Protein AF-B0M055-F1 (afdb_monomer_lite)

pLDDT: mean 81.07, std 15.16, range [44.75, 95.81]

Structure (mmCIF, N/CA/C/O backbone):
data_AF-B0M055-F1
#
_entry.id   AF-B0M055-F1
#
loop_
_atom_site.group_PDB
_atom_site.id
_atom_site.type_symbol
_atom_site.label_atom_id
_atom_site.label_alt_id
_atom_site.label_comp_id
_atom_site.label_asym_id
_atom_site.label_entity_id
_atom_site.label_seq_id
_atom_site.pdbx_PDB_ins_code
_atom_site.Cartn_x
_atom_site.Cartn_y
_atom_site.Cartn_z
_atom_site.occupancy
_atom_site.B_iso_or_equiv
_atom_site.auth_seq_id
_atom_site.auth_comp_id
_atom_site.auth_asym_id
_atom_site.auth_atom_id
_atom_site.pdbx_PDB_model_num
ATOM 1 N N . TRP A 1 1 ? -7.488 4.237 -3.140 1.00 88.75 1 TRP A N 1
ATOM 2 C CA . TRP A 1 1 ? -6.465 3.897 -2.127 1.00 88.75 1 TRP A CA 1
ATOM 3 C C . TRP A 1 1 ? -7.052 3.247 -0.882 1.00 88.75 1 TRP A C 1
ATOM 5 O O . TRP A 1 1 ? -6.683 2.113 -0.617 1.00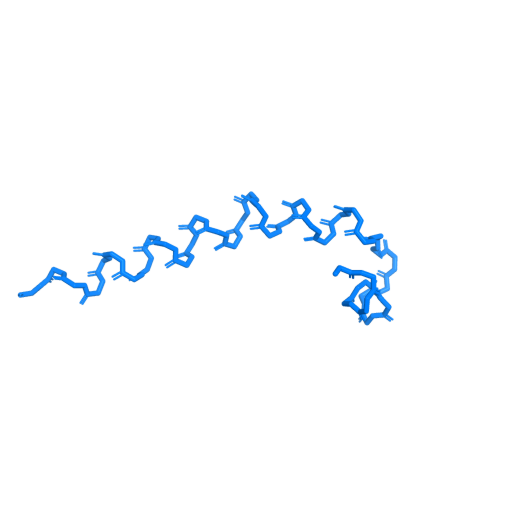 88.75 1 TRP A O 1
ATOM 15 N N . SER A 1 2 ? -8.014 3.858 -0.178 1.00 90.81 2 SER A N 1
ATOM 16 C CA . SER A 1 2 ? -8.584 3.286 1.061 1.00 90.81 2 SER A CA 1
ATOM 17 C C . SER A 1 2 ? -9.233 1.907 0.892 1.00 90.81 2 SER A C 1
ATOM 19 O O . SER A 1 2 ? -9.040 1.045 1.739 1.00 90.81 2 SER A O 1
ATOM 21 N N . LEU A 1 3 ? -9.933 1.640 -0.219 1.00 94.75 3 LEU A N 1
ATOM 22 C CA . LEU A 1 3 ? -10.487 0.301 -0.493 1.00 94.75 3 LEU A CA 1
ATOM 23 C C . LEU A 1 3 ? -9.395 -0.772 -0.666 1.00 94.75 3 LEU A C 1
ATOM 25 O O . LEU A 1 3 ? -9.586 -1.918 -0.277 1.00 94.75 3 LEU A O 1
ATOM 29 N N . ILE A 1 4 ? -8.250 -0.391 -1.234 1.00 92.81 4 ILE A N 1
ATOM 30 C CA . ILE A 1 4 ? -7.110 -1.289 -1.455 1.00 92.81 4 ILE A CA 1
ATOM 31 C C . ILE A 1 4 ? -6.356 -1.494 -0.140 1.00 92.81 4 ILE A C 1
ATOM 33 O O . ILE A 1 4 ? -6.044 -2.624 0.210 1.00 92.81 4 ILE A O 1
ATOM 37 N N . ALA A 1 5 ? -6.141 -0.424 0.629 1.00 94.56 5 ALA A N 1
ATOM 38 C CA . ALA A 1 5 ? -5.509 -0.488 1.945 1.00 94.56 5 ALA A CA 1
ATOM 39 C C . ALA A 1 5 ? -6.274 -1.397 2.921 1.00 94.56 5 ALA A C 1
ATOM 41 O O . ALA A 1 5 ? -5.654 -2.158 3.652 1.00 94.56 5 ALA A O 1
ATOM 42 N N . LYS A 1 6 ? -7.614 -1.433 2.851 1.00 94.81 6 LYS A N 1
ATOM 43 C CA . LYS A 1 6 ? -8.440 -2.391 3.615 1.00 94.81 6 LYS A CA 1
ATOM 44 C C . LYS A 1 6 ? -8.095 -3.863 3.350 1.00 94.81 6 LYS A C 1
ATOM 46 O O . LYS A 1 6 ? -8.403 -4.709 4.178 1.00 94.81 6 LYS A O 1
ATOM 51 N N . ARG A 1 7 ? -7.487 -4.176 2.203 1.00 94.94 7 ARG A N 1
ATOM 52 C CA . ARG A 1 7 ? -7.084 -5.535 1.810 1.00 94.94 7 ARG A CA 1
ATOM 53 C C . ARG A 1 7 ? -5.603 -5.818 2.080 1.00 94.94 7 ARG A C 1
ATOM 55 O O . ARG A 1 7 ? -5.169 -6.945 1.877 1.00 94.94 7 ARG A O 1
ATOM 62 N N . VAL A 1 8 ? -4.827 -4.824 2.522 1.00 91.50 8 VAL A N 1
ATOM 63 C CA . VAL A 1 8 ? -3.386 -4.953 2.778 1.00 91.50 8 VAL A CA 1
ATOM 64 C C . VAL A 1 8 ? -3.110 -4.664 4.260 1.00 91.50 8 VAL A C 1
ATOM 66 O O . VAL A 1 8 ? -3.012 -3.499 4.652 1.00 91.50 8 VAL A O 1
ATOM 69 N N . PRO A 1 9 ? -2.984 -5.700 5.110 1.00 90.69 9 PRO A N 1
ATOM 70 C CA . PRO A 1 9 ? -2.852 -5.513 6.550 1.00 90.69 9 PRO A CA 1
ATOM 71 C C . PRO A 1 9 ? -1.614 -4.684 6.924 1.00 90.69 9 PRO A C 1
ATOM 73 O O . PRO A 1 9 ? -0.503 -4.875 6.418 1.00 90.69 9 PRO A O 1
ATOM 76 N N . GLY A 1 10 ? -1.826 -3.722 7.823 1.00 91.69 10 GLY A N 1
ATOM 77 C CA . GLY A 1 10 ? -0.792 -2.807 8.307 1.00 91.69 10 GLY A CA 1
ATOM 78 C C . GLY A 1 10 ? -0.356 -1.736 7.306 1.00 91.69 10 GLY A C 1
ATOM 79 O O . GLY A 1 10 ? 0.666 -1.096 7.541 1.00 91.69 10 GLY A O 1
ATOM 80 N N . ARG A 1 11 ? -1.058 -1.559 6.174 1.00 92.88 11 ARG A N 1
ATOM 81 C CA . ARG A 1 11 ? -0.757 -0.505 5.189 1.00 92.88 11 ARG A CA 1
ATOM 82 C C . ARG A 1 11 ? -1.862 0.540 5.188 1.00 92.88 11 ARG A C 1
ATOM 84 O O . ARG A 1 11 ? -3.043 0.209 5.150 1.00 92.88 11 ARG A O 1
ATOM 91 N N . THR A 1 12 ? -1.471 1.808 5.194 1.00 95.81 12 THR A N 1
ATOM 92 C CA . THR A 1 12 ? -2.402 2.931 5.066 1.00 95.81 12 THR A CA 1
ATOM 93 C C . THR A 1 12 ? -2.680 3.242 3.603 1.00 95.81 12 THR A C 1
ATOM 95 O O . THR A 1 12 ? -1.889 2.945 2.705 1.00 95.81 12 THR A O 1
ATOM 98 N N . ASP A 1 13 ? -3.810 3.886 3.347 1.00 94.81 13 ASP A N 1
ATOM 99 C CA . ASP A 1 13 ? -4.170 4.422 2.037 1.00 94.81 13 ASP A CA 1
ATOM 100 C C . ASP A 1 13 ? -3.056 5.297 1.438 1.00 94.81 13 ASP A C 1
ATOM 102 O O . ASP A 1 13 ? -2.751 5.179 0.247 1.00 94.81 13 ASP A O 1
ATOM 106 N N . ASN A 1 14 ? -2.387 6.099 2.269 1.00 94.62 14 ASN A N 1
ATOM 107 C CA . ASN A 1 14 ? -1.278 6.937 1.835 1.00 94.62 14 ASN A CA 1
ATOM 108 C C . ASN A 1 14 ? -0.057 6.113 1.395 1.00 94.62 14 ASN A C 1
ATOM 110 O O . ASN A 1 14 ? 0.560 6.434 0.381 1.00 94.62 14 ASN A O 1
ATOM 114 N N . GLN A 1 15 ? 0.263 5.021 2.095 1.00 94.12 15 GLN A N 1
ATOM 115 C CA . GLN A 1 15 ? 1.365 4.130 1.716 1.00 94.12 15 GLN A CA 1
ATOM 116 C C . GLN A 1 15 ? 1.093 3.405 0.395 1.00 94.12 15 GLN A C 1
ATOM 118 O O . GLN A 1 15 ? 1.990 3.309 -0.442 1.00 94.12 15 GLN A O 1
ATOM 123 N N . VAL A 1 16 ? -0.144 2.950 0.166 1.00 93.81 16 VAL A N 1
ATOM 124 C CA . VAL A 1 16 ? -0.520 2.296 -1.100 1.00 93.81 16 VAL A CA 1
ATOM 125 C C . VAL A 1 16 ? -0.419 3.285 -2.270 1.00 93.81 16 VAL A C 1
ATOM 127 O O . VAL A 1 16 ? 0.132 2.945 -3.317 1.00 93.81 16 VAL A O 1
ATOM 130 N N . LYS 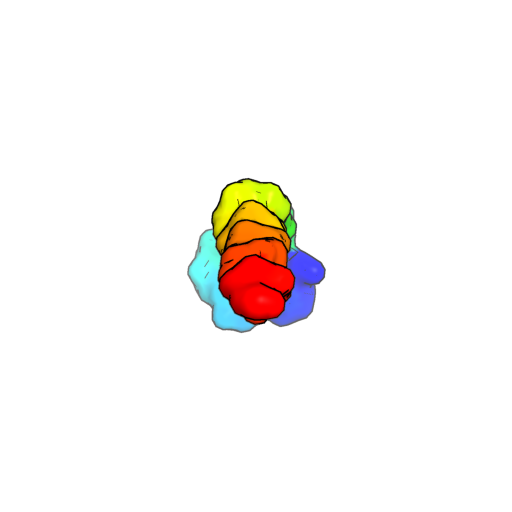A 1 17 ? -0.876 4.531 -2.080 1.00 93.25 17 LYS A N 1
ATOM 131 C CA . LYS A 1 17 ? -0.726 5.607 -3.072 1.00 93.25 17 LYS A CA 1
ATOM 132 C C . LYS A 1 17 ? 0.746 5.882 -3.388 1.00 93.25 17 LYS A C 1
ATOM 134 O O . LYS A 1 17 ? 1.109 6.029 -4.552 1.00 93.25 17 LYS A O 1
ATOM 139 N N . ASN A 1 18 ? 1.594 5.930 -2.358 1.00 94.19 18 ASN A N 1
ATOM 140 C CA . ASN A 1 18 ? 3.016 6.207 -2.529 1.00 94.19 18 ASN A CA 1
ATOM 141 C C . ASN A 1 18 ? 3.713 5.092 -3.321 1.00 94.19 18 ASN A C 1
ATOM 143 O O . ASN A 1 18 ? 4.403 5.379 -4.293 1.00 94.19 18 ASN A O 1
ATOM 147 N N . TYR A 1 19 ? 3.446 3.827 -2.978 1.00 91.56 19 TYR A N 1
ATOM 148 C CA . TYR A 1 19 ? 3.979 2.660 -3.689 1.00 91.56 19 TYR A CA 1
ATOM 149 C C . TYR A 1 19 ? 3.587 2.648 -5.173 1.00 91.56 19 TYR A C 1
ATOM 151 O O . TYR A 1 19 ? 4.410 2.346 -6.035 1.00 91.56 19 TYR A O 1
ATOM 159 N N . TRP A 1 20 ? 2.350 3.029 -5.500 1.00 89.75 20 TRP A N 1
ATOM 160 C CA . TRP A 1 20 ? 1.932 3.136 -6.896 1.00 89.75 20 TRP A CA 1
ATOM 161 C C . TRP A 1 20 ? 2.710 4.207 -7.661 1.00 89.75 20 TRP A C 1
ATOM 163 O O . TRP A 1 20 ? 3.235 3.935 -8.740 1.00 89.75 20 TRP A O 1
ATOM 173 N N . ASN A 1 21 ? 2.816 5.408 -7.091 1.00 88.81 21 ASN A N 1
ATOM 174 C CA . ASN A 1 21 ? 3.474 6.536 -7.745 1.00 88.81 21 ASN A CA 1
ATOM 175 C C . ASN A 1 21 ? 4.977 6.321 -7.934 1.00 88.81 21 ASN A C 1
ATOM 177 O O . ASN A 1 21 ? 5.535 6.829 -8.905 1.00 88.81 21 ASN A O 1
ATOM 181 N N . THR A 1 22 ? 5.633 5.577 -7.042 1.00 88.12 22 THR A N 1
ATOM 182 C CA . THR A 1 22 ? 7.081 5.360 -7.109 1.00 88.12 22 THR A CA 1
ATOM 183 C C . THR A 1 22 ? 7.469 4.072 -7.827 1.00 88.12 22 THR A C 1
ATOM 185 O O . THR A 1 22 ? 8.464 4.082 -8.552 1.00 88.12 22 THR A O 1
ATOM 188 N N . HIS A 1 23 ? 6.738 2.970 -7.621 1.00 83.31 23 HIS A N 1
ATOM 189 C CA . HIS A 1 23 ? 7.163 1.631 -8.049 1.00 83.31 23 HIS A CA 1
ATOM 190 C C . HIS A 1 23 ? 6.335 1.073 -9.211 1.00 83.31 23 HIS A C 1
ATOM 192 O O . HIS A 1 23 ? 6.912 0.491 -10.128 1.00 83.31 23 HIS A O 1
ATOM 198 N N . LEU A 1 24 ? 5.007 1.242 -9.214 1.00 80.44 24 LEU A N 1
ATOM 199 C CA . LEU A 1 24 ? 4.168 0.694 -10.292 1.00 80.44 24 LEU A CA 1
ATOM 200 C C . LEU A 1 24 ? 4.096 1.600 -11.519 1.00 80.44 24 LEU A C 1
ATOM 202 O O . LEU A 1 24 ? 4.166 1.090 -12.633 1.00 80.44 24 LEU A O 1
ATOM 206 N N . SER A 1 25 ? 3.989 2.920 -11.342 1.00 76.75 25 SER A N 1
ATOM 207 C CA . SER A 1 25 ? 3.855 3.872 -12.457 1.00 76.75 25 SER A CA 1
ATOM 208 C C . SER A 1 25 ? 5.015 3.755 -13.453 1.00 76.75 25 SER A C 1
ATOM 210 O O . SER A 1 25 ? 4.798 3.654 -14.657 1.00 76.75 25 SER A O 1
ATOM 212 N N . LYS A 1 26 ? 6.249 3.678 -12.940 1.00 73.12 26 LYS A N 1
ATOM 213 C CA . LYS A 1 26 ? 7.475 3.552 -13.736 1.00 73.12 26 LYS A CA 1
ATOM 214 C C . LYS A 1 26 ? 7.565 2.210 -14.447 1.00 73.12 26 LYS A C 1
ATOM 216 O O . LYS A 1 26 ? 8.001 2.161 -15.590 1.00 73.12 26 LYS A O 1
ATOM 221 N N . LYS A 1 27 ? 7.149 1.135 -13.773 1.00 74.19 27 LYS A N 1
ATOM 222 C CA . LYS A 1 27 ? 7.226 -0.221 -14.318 1.00 74.19 27 LYS A CA 1
ATOM 223 C C . LYS A 1 27 ? 6.200 -0.430 -15.427 1.00 74.19 27 LYS A C 1
ATOM 225 O O . LYS A 1 27 ? 6.558 -0.882 -16.501 1.00 74.19 27 LYS A O 1
ATOM 230 N N . LEU A 1 28 ? 4.963 0.018 -15.214 1.00 72.25 28 LEU A N 1
ATOM 231 C CA . LEU A 1 28 ? 3.918 -0.050 -16.233 1.00 72.25 28 LEU A CA 1
ATOM 232 C C . LEU A 1 28 ? 4.288 0.793 -17.460 1.00 72.25 28 LEU A C 1
ATOM 234 O O . LEU A 1 28 ? 4.275 0.279 -18.570 1.00 72.25 28 LEU A O 1
ATOM 238 N N . VAL A 1 29 ? 4.689 2.056 -17.283 1.00 66.06 29 VAL A N 1
ATOM 239 C CA . VAL A 1 29 ? 5.063 2.917 -18.421 1.00 66.06 29 VAL A CA 1
ATOM 240 C C . VAL A 1 29 ? 6.302 2.394 -19.155 1.00 66.06 29 VAL A C 1
ATOM 242 O O . VAL A 1 29 ? 6.326 2.421 -20.386 1.00 66.06 29 VAL A O 1
ATOM 245 N N . GLY A 1 30 ? 7.307 1.889 -18.434 1.00 63.56 30 GLY A N 1
ATOM 246 C CA . GLY A 1 30 ? 8.505 1.289 -19.029 1.00 63.56 30 GLY A CA 1
ATOM 247 C C . GLY A 1 30 ? 8.214 0.006 -19.814 1.00 63.56 30 GLY A C 1
ATOM 248 O O . GLY A 1 30 ? 8.754 -0.176 -20.904 1.00 63.56 30 GLY A O 1
ATOM 249 N N . ASP A 1 31 ? 7.313 -0.842 -19.315 1.00 60.53 31 ASP A N 1
ATOM 250 C CA . ASP A 1 31 ? 6.951 -2.102 -19.973 1.00 60.53 31 ASP A CA 1
ATOM 251 C C . ASP A 1 31 ? 6.112 -1.860 -21.242 1.00 60.53 31 ASP A C 1
ATOM 253 O O . ASP A 1 31 ? 6.397 -2.449 -22.286 1.00 60.53 31 ASP A O 1
ATOM 257 N N . TYR A 1 32 ? 5.148 -0.927 -21.220 1.00 59.38 32 TYR A N 1
ATOM 258 C CA . TYR A 1 32 ? 4.363 -0.586 -22.421 1.00 59.38 32 TYR A CA 1
ATOM 259 C C . TYR A 1 32 ? 5.194 0.111 -23.507 1.00 59.38 32 TYR A C 1
ATOM 261 O O . TYR A 1 32 ? 4.937 -0.083 -24.691 1.00 59.38 32 TYR A O 1
ATOM 269 N N . SER A 1 33 ? 6.201 0.904 -23.134 1.00 58.81 33 SER A N 1
ATOM 270 C CA . SER A 1 33 ? 7.083 1.570 -24.105 1.00 58.81 33 SER A CA 1
ATOM 271 C C . SER A 1 33 ? 8.173 0.650 -24.666 1.00 58.81 33 SER A C 1
ATOM 273 O O . SER A 1 33 ? 8.629 0.859 -25.790 1.00 58.81 33 SER A O 1
ATOM 275 N N . SER A 1 34 ? 8.544 -0.404 -23.936 1.00 57.84 34 SER A N 1
ATOM 276 C CA . SER A 1 34 ? 9.464 -1.442 -24.421 1.00 57.84 34 SER A CA 1
ATOM 277 C C . SER A 1 34 ? 8.784 -2.418 -25.386 1.00 57.84 34 SER A C 1
ATOM 279 O O . SER A 1 34 ? 9.423 -2.896 -26.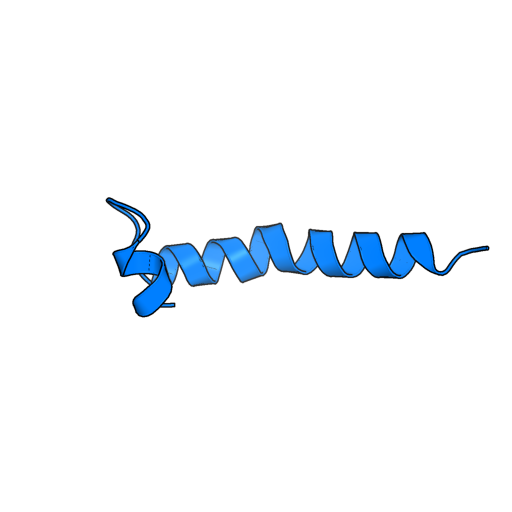317 1.00 57.84 34 SER A O 1
ATOM 281 N N . ALA A 1 35 ? 7.481 -2.661 -25.217 1.00 59.38 35 ALA A N 1
ATOM 282 C CA . ALA A 1 35 ? 6.698 -3.547 -26.080 1.00 59.38 35 ALA A CA 1
ATOM 283 C C . ALA A 1 35 ? 6.341 -2.949 -27.461 1.00 59.38 35 ALA A C 1
ATOM 285 O O . ALA A 1 35 ? 5.904 -3.683 -28.338 1.00 59.38 35 ALA A O 1
ATOM 286 N N . VAL A 1 36 ? 6.522 -1.637 -27.668 1.00 61.22 36 VAL A N 1
ATOM 287 C CA . VAL A 1 36 ? 6.177 -0.927 -28.924 1.00 61.22 36 VAL A CA 1
ATOM 288 C C . VAL A 1 36 ? 7.414 -0.646 -29.801 1.00 61.22 36 VAL A C 1
ATOM 290 O O . VAL A 1 36 ? 7.310 -0.052 -30.870 1.00 61.22 36 VAL A O 1
ATOM 293 N N . LYS A 1 37 ? 8.607 -1.100 -29.396 1.00 52.06 37 LYS A N 1
ATOM 294 C CA . LYS A 1 37 ? 9.782 -1.134 -30.279 1.00 52.06 37 LYS A CA 1
ATOM 295 C C . LYS A 1 37 ? 9.850 -2.487 -30.988 1.00 52.06 37 LYS A C 1
ATOM 297 O O . LYS A 1 37 ? 10.471 -3.418 -30.478 1.00 52.06 37 LYS A O 1
ATOM 302 N N . THR A 1 38 ? 9.213 -2.611 -32.147 1.00 44.75 38 THR A N 1
ATOM 303 C CA . THR A 1 38 ? 9.506 -3.663 -33.137 1.00 44.75 38 THR A CA 1
ATOM 304 C C . THR A 1 38 ? 9.173 -3.163 -34.529 1.00 44.75 38 THR A C 1
ATOM 306 O O . THR A 1 38 ? 8.163 -2.435 -34.654 1.00 44.75 38 THR A O 1
#

Foldseek 3Di:
DQVVQVVPPPDDPVRVVVCCVPPVVCVVVVVVVVVPPD

Secondary structure (DSSP, 8-state):
-HHHHTTSTT--HHHHHHHIIIIIHHHHHHHHHHTT--

Sequence (38 aa):
WSLIAKRVPGRTDNQVKNYWNTHLSKKLVGDYSSAVKT

InterPro domains:
  IPR001005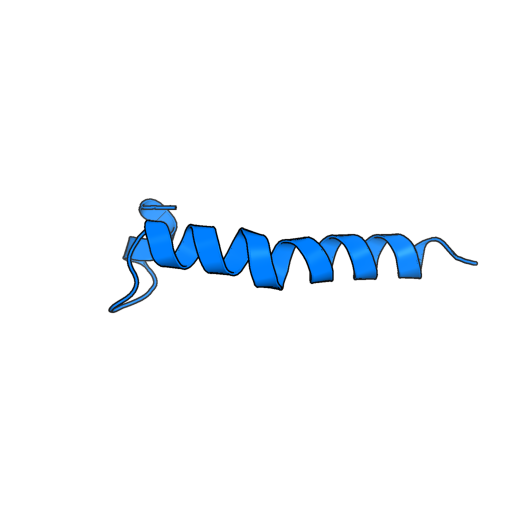 SANT/Myb domain [PF00249] (1-24)
  IPR001005 SANT/Myb domain [PS50090] (1-24)
  IPR001005 SANT/Myb domain [cd00167] (1-24)
  IPR009057 Homedomain-like superfamily [SSF46689] (1-29)
  IPR015495 Myb transcription factor, plants [PTHR47994] (1-29)
  IPR017930 Myb domain [PS51294] (1-28)

Organism: Arabidopsis thaliana (NCBI:txid3702)

Radius of gyration: 13.33 Å; chains: 1; bounding box: 20×12×41 Å

=== Feature glossary ===
The features interleaved in this record are:

— What the protein is —

Sequence gives the chain of amino acids in standard one-letter code (A=alanine, C=cysteine, …, Y=tyrosine), read N→C. It is the only feature that is directly encoded by the gene; all structural features are derived from the folded form of this sequence.

Database cross-references. InterPro integrates a dozen domain/family signature databases into unified entries with residue-range hits. GO terms attach function/process/location labels with evidence codes. CATH codes position the fold in a four-level structural taxonomy. Organism is the NCBI-taxonomy species name.

— Where its atoms are —

Atomic coordinates in PDBx/mmCIF format — the same representation the Protein Data Bank distributes. Each line of the _atom_site loop places one backbone atom in Cartesian space (units: ångströms, origin: arbitrary).

The six renders are orthographic views along the three Cartesian axes in both directions. Representation (cartoon, sticks, or surface) and color scheme (sequence-rainbow or by-chain) vary across proteins so the training set covers all the common visualization conventions.

— Local backbone conformation —

Eight-state secondary structure (DSSP): H is the canonical α-helix, G the tighter 3₁₀-helix, I the wider π-helix; E/B are β-structure, T and S are turns and bends, and '-' is everything else. DSSP derives these from the pattern of main-chain N–H···O=C hydrogen bonds, not from the sequence.

P-SEA three-state annotation labels each residue as helix, strand, or coil based purely on the geometry of the Cα trace. It serves as a fallback when the full backbone (and thus DSSP) is unavailable.

The φ/ψ torsion pair specifies the backbone conformation at each residue. φ rotates about the N–Cα bond, ψ about the Cα–C bond. Steric clashes forbid most of the (φ, ψ) plane — the allowed regions (α-helix basin, β-sheet basin, left-handed helix) are the Ramachandran-allowed regions.

— Global shape and packing —

The geometric summary reports three shape descriptors. Rg (radius of gyration) measures how spread out the Cα atoms are about their centre of mass; compact globular proteins have small Rg, elongated or unfolded ones large. Cα contacts (<8 Å, |i−j|>4) count long-range residue pairs in spatial proximity — high for tightly packed folds, near zero for rods or random coil. The bounding-box extents give the protein's footprint along x, y, z in Å.

Solvent-accessible surface area (SASA) is the area in Å² traced out by the centre of a 1.4 Å probe sphere (a water molecule) rolled over the protein's van der Waals surface (Shrake–Rupley / Lee–Richards construction). Buried residues have near-zero SASA; fully exposed residues can exceed 200 Å². The total SASA scales roughly with the number of surface residues.

The contact map is a binary N×N matrix image: pixel (i, j) is dark where Cα_i and Cα_j are within 8 Å and |i−j|>4. Because the |i−j|>4 filter removes local helical contacts, off-diagonal stripes parallel to the main diagonal indicate parallel β-sheets; stripes perpendicular to it indicate antiparallel β-sheets. The Ramachandran plot scatters every residue's (φ, ψ) pair against the sterically allowed regions. The PAE heatm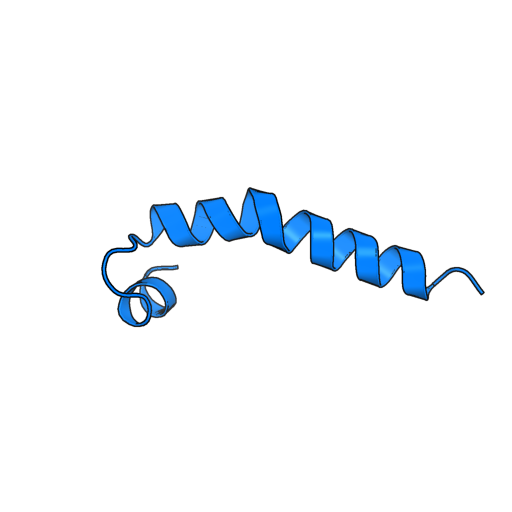ap renders the predicted-aligned-error matrix.

— Structural neighborhood —

3Di is Foldseek's structural alphabet. Each residue is assigned one of twenty discrete states based on how its Cα sits relative to its spatial (not sequential) neighbors. Aligning 3Di strings finds structural homologs roughly as well as full 3D superposition, but orders of magnitude faster.

Nearest PDB neighbors are the top structura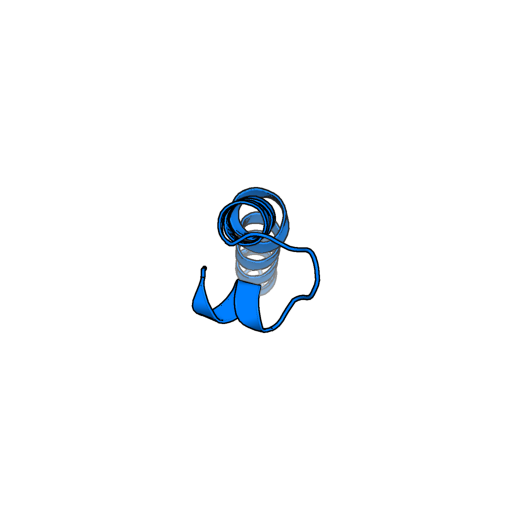l matches found by Foldseek when searching this structure against the entire Protein Data Bank. Each hit reports a TM-score (0 to 1; >0.5 almost always implies the same fold) and an E-value. These are *structural* homologs — they may share no detectable sequence similarity.

— Confidence and disorder —

For AlphaFold models, the B-factor field carries pLDDT — the model's own estimate of local accuracy on a 0–100 scale. Regions with pLDDT<50 should be treated as essentially unmodeled; they often correspond to intrinsically disordered segments.

Crystallographic B-factors measure how much each atom's electron density is smeared out, in Å². They rise in mobile loops and surface residues and fall in the buried interior. In AlphaFold models this column is repurposed to hold pLDDT instead.

Predicted aligned error is AlphaFold's pairwise confidence. Unlike pLDDT (per-residue), PAE is per-residue-pair and captures whether two parts of the structure are correctly placed relative to each other. Units are ångströms of expected positional error.